Protein AF-A0A925SIV7-F1 (afdb_monomer)

Structure (mmCIF, N/CA/C/O backbone):
data_AF-A0A925SIV7-F1
#
_entry.id   AF-A0A925SIV7-F1
#
loop_
_atom_site.group_PDB
_atom_site.id
_atom_site.type_symbol
_atom_site.label_atom_id
_atom_site.label_alt_id
_atom_site.label_comp_id
_atom_site.label_asym_id
_atom_site.label_entity_id
_atom_site.label_seq_id
_atom_site.pdbx_PDB_ins_code
_atom_site.Cartn_x
_atom_site.Cartn_y
_atom_site.Cartn_z
_atom_site.occupancy
_atom_site.B_iso_or_equiv
_atom_site.auth_seq_id
_atom_site.auth_comp_id
_atom_site.auth_asym_id
_atom_site.auth_atom_id
_atom_site.pdbx_PDB_model_num
ATOM 1 N N . MET A 1 1 ? 9.712 -6.766 -7.593 1.00 91.88 1 MET A N 1
ATOM 2 C CA . MET A 1 1 ? 8.253 -6.815 -7.794 1.00 91.88 1 MET A CA 1
ATOM 3 C C . MET A 1 1 ? 7.578 -7.816 -6.866 1.00 91.88 1 MET A C 1
ATOM 5 O O . MET A 1 1 ? 6.756 -7.378 -6.078 1.00 91.88 1 MET A O 1
ATOM 9 N N . GLY A 1 2 ? 7.971 -9.100 -6.864 1.00 93.88 2 GLY A N 1
ATOM 10 C CA . GLY A 1 2 ? 7.323 -10.155 -6.057 1.00 93.88 2 GLY A CA 1
ATOM 11 C C . GLY A 1 2 ? 6.964 -9.771 -4.613 1.00 93.88 2 GLY A C 1
ATOM 12 O O . GLY A 1 2 ? 5.797 -9.840 -4.250 1.00 93.88 2 GLY A O 1
ATOM 13 N N . ARG A 1 3 ? 7.926 -9.259 -3.828 1.00 95.00 3 ARG A N 1
ATOM 14 C CA . ARG A 1 3 ? 7.679 -8.775 -2.451 1.00 95.00 3 ARG A CA 1
ATOM 15 C C . ARG A 1 3 ? 6.550 -7.740 -2.365 1.00 95.00 3 ARG A C 1
ATOM 17 O O . ARG A 1 3 ? 5.676 -7.862 -1.519 1.00 95.00 3 ARG A O 1
ATOM 24 N N . ALA A 1 4 ? 6.591 -6.712 -3.215 1.00 94.94 4 ALA A N 1
ATOM 25 C CA . ALA A 1 4 ? 5.610 -5.629 -3.190 1.00 94.94 4 ALA A CA 1
ATOM 26 C C . ALA A 1 4 ? 4.225 -6.122 -3.627 1.00 94.94 4 ALA A C 1
ATOM 28 O O . ALA A 1 4 ? 3.235 -5.765 -3.001 1.00 94.94 4 ALA A O 1
ATOM 29 N N . LYS A 1 5 ? 4.165 -6.983 -4.651 1.00 96.81 5 LYS A N 1
ATOM 30 C CA . LYS A 1 5 ? 2.916 -7.601 -5.101 1.00 96.81 5 LYS A CA 1
ATOM 31 C C . LYS A 1 5 ? 2.252 -8.392 -3.969 1.00 96.81 5 LYS A C 1
ATOM 33 O O . LYS A 1 5 ? 1.129 -8.072 -3.606 1.00 96.81 5 LYS A O 1
ATOM 38 N N .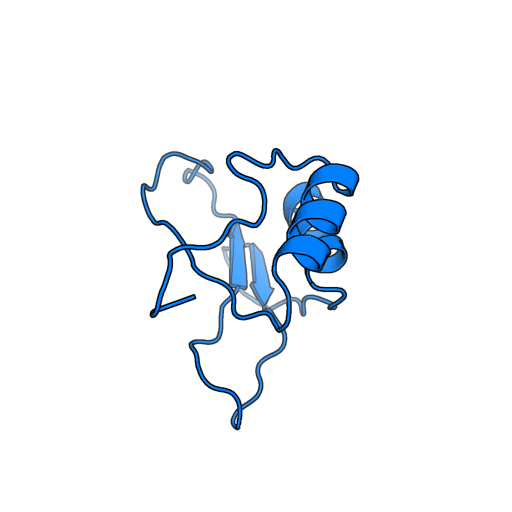 VAL A 1 6 ? 2.982 -9.330 -3.357 1.00 97.19 6 VAL A N 1
ATOM 39 C CA . VAL A 1 6 ? 2.473 -10.142 -2.235 1.00 97.19 6 VAL A CA 1
ATOM 40 C C . VAL A 1 6 ? 1.993 -9.262 -1.081 1.00 97.19 6 VAL A C 1
ATOM 42 O O . VAL A 1 6 ? 0.919 -9.499 -0.539 1.00 97.19 6 VAL A O 1
ATOM 45 N N . PHE A 1 7 ? 2.754 -8.217 -0.739 1.00 97.19 7 PHE A N 1
ATOM 46 C CA . PHE A 1 7 ? 2.368 -7.273 0.306 1.00 97.19 7 PHE A CA 1
ATOM 47 C C . PHE A 1 7 ? 1.030 -6.587 -0.002 1.00 97.19 7 PHE A C 1
ATOM 49 O O . PHE A 1 7 ? 0.098 -6.680 0.788 1.00 97.19 7 PHE A O 1
ATOM 56 N N . TYR A 1 8 ? 0.907 -5.919 -1.151 1.00 96.44 8 TYR A N 1
ATOM 57 C CA . TYR A 1 8 ? -0.283 -5.121 -1.459 1.00 96.44 8 TYR A CA 1
ATOM 58 C C . TYR A 1 8 ? -1.529 -5.968 -1.750 1.00 96.44 8 TYR A C 1
ATOM 60 O O . TYR A 1 8 ? -2.630 -5.570 -1.369 1.00 96.44 8 TYR A O 1
ATOM 68 N N . GLU A 1 9 ? -1.368 -7.145 -2.361 1.00 97.06 9 GLU A N 1
ATOM 69 C CA . GLU A 1 9 ? -2.459 -8.114 -2.520 1.00 97.06 9 GLU A CA 1
ATOM 70 C C . GLU A 1 9 ? -2.951 -8.621 -1.158 1.00 97.06 9 GLU A C 1
ATOM 72 O O . GLU A 1 9 ? -4.158 -8.696 -0.934 1.00 97.06 9 GLU A O 1
ATOM 77 N N . GLY A 1 10 ? -2.037 -8.889 -0.217 1.00 96.81 10 GLY A N 1
ATOM 78 C CA . GLY A 1 10 ? -2.372 -9.288 1.151 1.00 96.81 10 GLY A CA 1
ATOM 79 C C . GLY A 1 10 ? -3.095 -8.191 1.936 1.00 96.81 10 GLY A C 1
ATOM 80 O O . GLY A 1 10 ? -4.166 -8.436 2.496 1.00 96.81 10 GLY A O 1
ATOM 81 N N . VAL A 1 11 ? -2.555 -6.966 1.929 1.00 97.06 11 VAL A N 1
ATOM 82 C CA . VAL A 1 11 ? -3.113 -5.825 2.676 1.00 97.06 11 VAL A CA 1
ATOM 83 C C . VAL A 1 11 ? -4.523 -5.482 2.218 1.00 97.06 11 VAL A C 1
ATOM 85 O O . VAL A 1 11 ? -5.425 -5.363 3.046 1.00 97.06 11 VAL A O 1
ATOM 88 N N . PHE A 1 12 ? -4.736 -5.361 0.908 1.00 94.38 12 PHE A N 1
ATOM 89 C CA . PHE A 1 12 ? -6.029 -4.933 0.372 1.00 94.38 12 PHE A CA 1
ATOM 90 C C . PHE A 1 12 ? -6.940 -6.092 -0.023 1.00 94.38 12 PHE A C 1
ATOM 92 O O . PHE A 1 12 ? -8.088 -5.862 -0.389 1.00 94.38 12 PHE A O 1
ATOM 99 N N . SER A 1 13 ? -6.458 -7.334 0.086 1.00 94.50 13 SER A N 1
ATOM 100 C CA . SER A 1 13 ? -7.205 -8.535 -0.301 1.00 94.50 13 SER A CA 1
ATOM 101 C C . SER A 1 13 ? -7.706 -8.451 -1.750 1.00 94.50 13 SER A C 1
ATOM 103 O O . SER A 1 13 ? -8.852 -8.772 -2.057 1.00 94.50 13 SER A O 1
ATOM 105 N N . VAL A 1 14 ? -6.825 -7.989 -2.640 1.00 94.00 14 VAL A N 1
ATOM 106 C CA . VAL A 1 14 ? -7.067 -7.835 -4.080 1.00 94.00 14 VAL A CA 1
ATOM 107 C C . VAL A 1 14 ? -6.070 -8.663 -4.878 1.00 94.00 14 VAL A C 1
ATOM 109 O O . VAL A 1 14 ? -5.061 -9.111 -4.343 1.00 94.00 14 VAL A O 1
ATOM 112 N N . GLN A 1 15 ? -6.326 -8.817 -6.174 1.00 96.00 15 GLN A N 1
ATOM 113 C CA . GLN A 1 15 ? -5.333 -9.317 -7.120 1.00 96.00 15 GLN A CA 1
ATOM 114 C C . 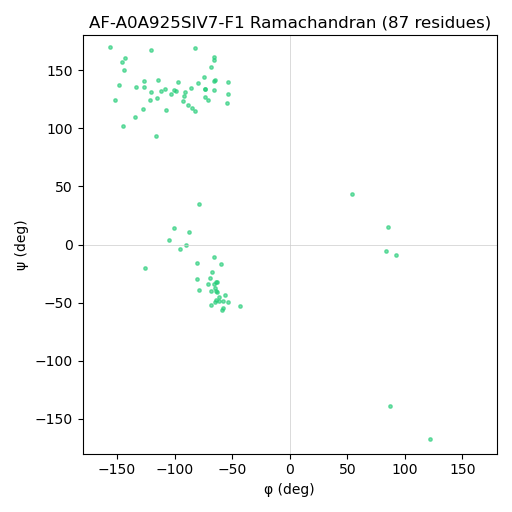GLN A 1 15 ? -4.872 -8.179 -8.023 1.00 96.00 15 GLN A C 1
ATOM 116 O O . GLN A 1 15 ? -5.695 -7.421 -8.542 1.00 96.00 15 GLN A O 1
ATOM 121 N N . LEU A 1 16 ? -3.560 -8.062 -8.210 1.00 97.38 16 LEU A N 1
ATOM 122 C CA . LEU A 1 16 ? -2.987 -7.116 -9.153 1.00 97.38 16 LEU A CA 1
ATOM 123 C C . LEU A 1 16 ? -2.944 -7.734 -10.550 1.00 97.38 16 LEU A C 1
ATOM 125 O O . LEU A 1 16 ? -2.482 -8.864 -10.738 1.00 97.38 16 LEU A O 1
ATOM 129 N N . ALA A 1 17 ? -3.363 -6.959 -11.544 1.00 96.88 17 ALA A N 1
ATOM 130 C CA . ALA A 1 17 ? -3.318 -7.358 -12.943 1.00 96.88 17 ALA A CA 1
ATOM 131 C C . ALA A 1 17 ? -1.994 -6.919 -13.575 1.00 96.88 17 ALA A C 1
ATOM 133 O O . ALA A 1 17 ? -1.584 -5.767 -13.434 1.00 96.88 17 ALA A O 1
ATOM 134 N N . LYS A 1 18 ? -1.315 -7.824 -14.283 1.00 96.50 18 LYS A N 1
ATOM 135 C CA . LYS A 1 18 ? -0.117 -7.456 -15.044 1.00 96.50 18 LYS A CA 1
ATOM 136 C C . LYS A 1 18 ? -0.523 -6.515 -16.178 1.00 96.50 18 LYS A C 1
ATOM 138 O O . LYS A 1 18 ? -1.478 -6.809 -16.892 1.00 96.50 18 LYS A O 1
ATOM 143 N N . LEU A 1 19 ? 0.212 -5.421 -16.347 1.00 95.38 19 LEU A N 1
ATOM 144 C CA . LEU A 1 19 ? 0.104 -4.573 -17.528 1.00 95.38 19 LEU A CA 1
ATOM 145 C C . LEU A 1 19 ? 1.288 -4.855 -18.447 1.00 95.38 19 LEU A C 1
ATOM 147 O O . LEU A 1 19 ? 2.438 -4.845 -17.999 1.00 95.38 19 LEU A O 1
ATOM 151 N N . ASP A 1 20 ? 1.003 -5.110 -19.721 1.00 94.19 20 ASP A N 1
ATOM 152 C CA . ASP A 1 20 ? 2.051 -5.289 -20.714 1.00 94.19 20 ASP A CA 1
ATOM 153 C C . ASP A 1 20 ? 2.724 -3.948 -20.997 1.00 94.19 20 ASP A C 1
ATOM 155 O O . ASP A 1 20 ? 2.083 -2.951 -21.327 1.00 94.19 20 ASP A O 1
ATOM 159 N N . SER A 1 21 ? 4.040 -3.931 -20.829 1.00 92.56 21 SER A N 1
ATOM 160 C CA . SER A 1 21 ? 4.880 -2.775 -21.091 1.00 92.56 21 SER A CA 1
ATOM 161 C C . SER A 1 21 ? 6.254 -3.263 -21.555 1.00 92.56 21 SER A C 1
ATOM 163 O O . SER A 1 21 ? 6.765 -4.243 -21.003 1.00 92.56 21 SER A O 1
ATOM 165 N N . PRO A 1 22 ? 6.843 -2.635 -22.587 1.00 88.19 22 PRO A N 1
ATOM 166 C CA . PRO A 1 22 ? 8.064 -3.129 -23.220 1.00 88.19 22 PRO A CA 1
ATOM 167 C C . PRO A 1 22 ? 9.312 -3.021 -22.332 1.00 88.19 22 PRO A C 1
ATOM 169 O O . PRO A 1 22 ? 10.217 -3.839 -22.464 1.00 88.19 22 PRO A O 1
ATOM 172 N N . GLU A 1 23 ? 9.369 -2.046 -21.420 1.00 89.62 23 GLU A N 1
ATOM 173 C CA . GLU A 1 23 ? 10.610 -1.700 -20.700 1.00 89.62 23 GLU A CA 1
ATOM 174 C C . GLU A 1 23 ? 10.480 -1.715 -19.173 1.00 89.62 23 GLU A C 1
ATOM 176 O O . GLU A 1 23 ? 11.479 -1.830 -18.459 1.00 89.62 23 GLU A O 1
ATOM 181 N N . ILE A 1 24 ? 9.256 -1.611 -18.651 1.00 94.38 24 ILE A N 1
ATOM 182 C CA . ILE A 1 24 ? 9.001 -1.497 -17.213 1.00 94.38 24 ILE A CA 1
ATOM 183 C C . ILE A 1 24 ? 8.015 -2.558 -16.744 1.00 94.38 24 ILE A C 1
ATOM 185 O O . ILE A 1 24 ? 7.033 -2.873 -17.408 1.00 94.38 24 ILE A O 1
ATOM 189 N N . GLU A 1 25 ? 8.263 -3.117 -15.564 1.00 96.00 25 GLU A N 1
ATOM 190 C CA . GLU A 1 25 ? 7.372 -4.112 -14.977 1.00 96.00 25 GLU A CA 1
ATOM 191 C C . GLU A 1 25 ? 6.252 -3.394 -14.216 1.00 96.00 25 GLU A C 1
ATOM 193 O O . GLU A 1 25 ? 6.522 -2.682 -13.243 1.00 96.00 25 GLU A O 1
ATOM 198 N N . MET A 1 26 ? 5.003 -3.590 -14.650 1.00 96.94 26 MET A N 1
ATOM 199 C CA . MET A 1 26 ? 3.827 -2.898 -14.120 1.00 96.94 26 MET A CA 1
ATOM 200 C C . MET A 1 26 ? 2.730 -3.871 -13.678 1.00 96.94 26 MET A C 1
ATOM 202 O O . MET A 1 26 ? 2.387 -4.814 -14.392 1.00 96.94 26 MET A O 1
ATOM 206 N N . TRP A 1 27 ? 2.150 -3.609 -12.506 1.00 97.56 27 TRP A N 1
ATOM 207 C CA . TRP A 1 27 ? 1.041 -4.382 -11.942 1.00 97.56 27 TRP A CA 1
ATOM 208 C C . TRP A 1 27 ? -0.039 -3.446 -11.398 1.00 97.56 27 TRP A C 1
ATOM 210 O O . TRP A 1 27 ? 0.182 -2.765 -10.398 1.00 97.56 27 TRP A O 1
ATOM 220 N N . ALA A 1 28 ? -1.190 -3.395 -12.063 1.00 96.44 28 ALA A N 1
ATOM 221 C CA . ALA A 1 28 ? -2.297 -2.504 -11.744 1.00 96.44 28 ALA A CA 1
ATOM 222 C C . ALA A 1 28 ? -3.143 -3.013 -10.577 1.00 96.44 28 ALA A C 1
ATOM 224 O O . ALA A 1 28 ? -3.473 -4.199 -10.501 1.00 96.44 28 ALA A O 1
ATOM 225 N N . PHE A 1 29 ? -3.547 -2.088 -9.708 1.00 95.06 29 PHE A N 1
ATOM 226 C CA . PHE A 1 29 ? -4.639 -2.314 -8.765 1.00 95.06 29 PHE A CA 1
ATOM 227 C C . PHE A 1 29 ? -5.969 -2.430 -9.528 1.00 95.06 29 PHE A C 1
ATOM 229 O O . PHE A 1 29 ? -6.094 -1.842 -10.608 1.00 95.06 29 PHE A O 1
ATOM 236 N N . PRO A 1 30 ? -6.978 -3.152 -8.998 1.00 92.06 30 PRO A N 1
ATOM 237 C CA . PRO A 1 30 ? -8.295 -3.206 -9.623 1.00 92.06 30 PRO A CA 1
ATOM 238 C C . PRO A 1 30 ? -8.862 -1.801 -9.849 1.00 92.06 30 PRO A C 1
ATOM 240 O O . PRO A 1 30 ? -9.024 -1.027 -8.906 1.00 92.06 30 PRO A O 1
ATOM 243 N N . MET A 1 31 ? -9.168 -1.480 -11.104 1.00 86.31 31 MET A N 1
ATOM 244 C CA . MET A 1 31 ? -9.742 -0.192 -11.486 1.00 86.31 31 MET A CA 1
ATOM 245 C C . MET A 1 31 ? -11.265 -0.303 -11.485 1.00 86.31 31 MET A C 1
ATOM 247 O O . MET A 1 31 ? -11.817 -1.211 -12.101 1.00 86.31 31 MET A O 1
ATOM 251 N N . GLN A 1 32 ? -11.941 0.608 -10.788 1.00 84.38 32 GLN A N 1
ATOM 252 C CA . GLN A 1 32 ? -13.402 0.670 -10.737 1.00 84.38 32 GLN A CA 1
ATOM 253 C C . GLN A 1 32 ? -13.828 2.084 -11.108 1.00 84.38 32 GLN A C 1
ATOM 255 O O . GLN A 1 32 ? -13.463 3.030 -10.414 1.00 84.38 32 GLN A O 1
ATOM 260 N N . VAL A 1 33 ? -14.560 2.216 -12.214 1.00 81.62 33 VAL A N 1
ATOM 261 C CA . VAL A 1 33 ? -14.926 3.513 -12.808 1.00 81.62 33 VAL A CA 1
ATOM 262 C C . VAL A 1 33 ? -15.813 4.322 -11.860 1.00 81.62 33 VAL A C 1
ATOM 264 O O . VAL A 1 33 ? -15.722 5.542 -11.800 1.00 81.62 33 VAL A O 1
ATOM 267 N N . GLU A 1 34 ? -16.629 3.636 -11.068 1.00 87.06 34 GLU A N 1
ATOM 268 C CA . GLU A 1 34 ? -17.610 4.224 -10.163 1.00 87.06 34 GLU A CA 1
ATOM 269 C C . GLU A 1 34 ? -17.050 4.495 -8.758 1.00 87.06 34 GLU A C 1
ATOM 271 O O . GLU A 1 34 ? -17.778 4.980 -7.890 1.00 87.06 34 GLU A O 1
ATOM 276 N N . ARG A 1 35 ? -15.774 4.177 -8.493 1.00 83.56 35 ARG A N 1
ATOM 277 C CA . ARG A 1 35 ? -15.152 4.434 -7.188 1.00 83.56 35 ARG A CA 1
ATOM 278 C C . ARG A 1 35 ? -14.347 5.724 -7.186 1.00 83.56 35 ARG A C 1
ATOM 280 O O . ARG A 1 35 ? -13.604 6.028 -8.111 1.00 83.56 35 ARG A O 1
ATOM 287 N N . TYR A 1 36 ? -14.464 6.448 -6.078 1.00 83.62 36 TYR A N 1
ATOM 288 C CA . TYR A 1 36 ? -13.664 7.634 -5.805 1.00 83.62 36 TYR A CA 1
ATOM 289 C C . TYR A 1 36 ? -12.175 7.288 -5.664 1.00 83.62 36 TYR A C 1
ATOM 291 O O . TYR A 1 36 ? -11.818 6.286 -5.042 1.00 83.62 36 TYR A O 1
ATOM 299 N N . GLY A 1 37 ? -11.318 8.164 -6.186 1.00 85.69 37 GLY A N 1
ATOM 300 C CA . GLY A 1 37 ? -9.865 8.047 -6.119 1.00 85.69 37 GLY A CA 1
ATOM 301 C C . GLY A 1 37 ? -9.225 8.020 -7.502 1.00 85.69 37 GLY A C 1
ATOM 302 O O . GLY A 1 37 ? -9.859 8.331 -8.508 1.00 85.69 37 GLY A O 1
ATOM 303 N N . ALA A 1 38 ? -7.946 7.660 -7.540 1.00 86.06 38 ALA A N 1
ATOM 304 C CA . ALA A 1 38 ? -7.204 7.461 -8.777 1.00 86.06 38 ALA A CA 1
ATOM 305 C C . ALA A 1 38 ? -6.817 5.981 -8.916 1.00 86.06 38 ALA A C 1
ATOM 307 O O . ALA A 1 38 ? -6.442 5.359 -7.914 1.00 86.06 38 ALA A O 1
ATOM 308 N N . PRO A 1 39 ? -6.868 5.404 -10.131 1.00 87.44 39 PRO A N 1
ATOM 309 C CA . PRO A 1 39 ? -6.258 4.108 -10.379 1.00 87.44 39 PRO A CA 1
ATOM 310 C C . PRO A 1 39 ? -4.733 4.204 -10.227 1.00 87.44 39 PRO A C 1
ATOM 312 O O . PRO A 1 39 ? -4.141 5.278 -10.343 1.00 87.44 39 PRO A O 1
ATOM 315 N N . GLY A 1 40 ? -4.078 3.069 -9.994 1.00 92.00 40 GLY A N 1
ATOM 316 C CA . GLY A 1 40 ? -2.631 3.027 -9.811 1.00 92.00 40 GLY A CA 1
ATOM 317 C C . GLY A 1 40 ? -2.033 1.663 -10.123 1.00 92.00 40 GLY A C 1
ATOM 318 O O . GLY A 1 40 ? -2.744 0.672 -10.292 1.00 92.00 40 GLY A O 1
ATOM 319 N N . ALA A 1 41 ? -0.704 1.614 -10.181 1.00 95.06 41 ALA A N 1
ATOM 320 C CA . ALA A 1 41 ? 0.055 0.393 -10.407 1.00 95.06 41 ALA A CA 1
ATOM 321 C C . ALA A 1 41 ? 1.355 0.390 -9.597 1.00 95.06 41 ALA A C 1
ATOM 323 O O . ALA A 1 41 ? 1.967 1.433 -9.365 1.00 95.06 41 ALA A O 1
ATOM 324 N N . LEU A 1 42 ? 1.812 -0.801 -9.214 1.00 94.81 42 LEU A N 1
ATOM 325 C CA . LEU A 1 42 ? 3.194 -1.007 -8.804 1.00 94.81 42 LEU A CA 1
ATOM 326 C C . LEU A 1 42 ? 4.073 -0.978 -10.048 1.00 94.81 42 LEU A C 1
ATOM 328 O O . LEU A 1 42 ? 3.831 -1.732 -10.989 1.00 94.81 42 LEU A O 1
ATOM 332 N N . VAL A 1 43 ? 5.107 -0.142 -10.026 1.00 93.81 43 VAL A N 1
ATOM 333 C CA . VAL A 1 43 ? 6.046 0.011 -11.139 1.00 93.81 43 VAL A CA 1
ATOM 334 C C . VAL A 1 43 ? 7.449 -0.320 -10.657 1.00 93.81 43 VAL A C 1
ATOM 336 O O . VAL A 1 43 ? 7.901 0.171 -9.622 1.00 93.81 43 VAL A O 1
ATOM 339 N N . ARG A 1 44 ? 8.154 -1.164 -11.409 1.00 92.44 44 ARG A N 1
ATOM 340 C CA . ARG A 1 44 ? 9.582 -1.416 -11.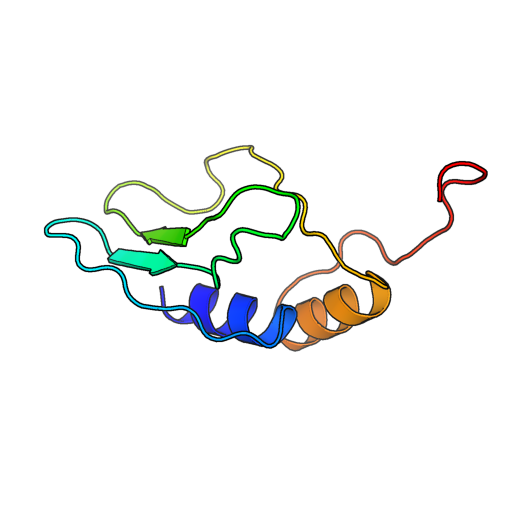226 1.00 92.44 44 ARG A CA 1
ATOM 341 C C . ARG A 1 44 ? 10.311 -1.065 -12.511 1.00 92.44 44 ARG A C 1
ATOM 343 O O . ARG A 1 44 ? 10.040 -1.638 -13.562 1.00 92.44 44 ARG A O 1
ATOM 350 N N . MET A 1 45 ? 11.285 -0.178 -12.371 1.00 91.31 45 MET A N 1
ATOM 351 C CA . MET A 1 45 ? 12.137 0.303 -13.449 1.00 91.31 45 MET A CA 1
ATOM 352 C C . MET A 1 45 ? 13.601 0.280 -12.981 1.00 91.31 45 MET A C 1
ATOM 354 O O . MET A 1 45 ? 13.873 0.668 -11.839 1.00 91.31 45 MET A O 1
ATOM 358 N N . PRO A 1 46 ? 14.552 -0.195 -13.805 1.00 88.69 46 PRO A N 1
ATOM 359 C CA . PRO A 1 46 ? 15.977 -0.096 -13.496 1.00 88.69 46 PRO A CA 1
ATOM 360 C C . PRO A 1 46 ? 16.395 1.350 -13.192 1.00 88.69 46 PRO A C 1
ATOM 362 O O . PRO A 1 46 ? 15.922 2.282 -13.832 1.00 88.69 46 PRO A O 1
ATOM 365 N N . GLY A 1 47 ? 17.265 1.546 -12.199 1.00 87.56 47 GLY A N 1
ATOM 366 C CA . GLY A 1 47 ? 17.728 2.881 -11.789 1.00 87.56 47 GLY A CA 1
ATOM 367 C C . GLY A 1 47 ? 16.804 3.637 -10.824 1.00 87.56 47 GLY A C 1
ATOM 368 O O . GLY A 1 47 ? 17.207 4.672 -10.306 1.00 87.56 47 GLY A O 1
ATOM 369 N N . PHE A 1 48 ? 15.614 3.111 -10.514 1.00 84.88 48 PHE A N 1
ATOM 370 C CA . PHE A 1 48 ? 14.657 3.739 -9.595 1.00 84.88 48 PHE A CA 1
ATOM 371 C C . PHE A 1 48 ? 14.429 2.859 -8.362 1.00 84.88 48 PHE A C 1
ATOM 373 O O . PHE A 1 48 ? 13.597 1.948 -8.361 1.00 84.88 48 PHE A O 1
ATOM 380 N N . SER A 1 49 ? 15.198 3.108 -7.298 1.00 81.44 49 SER A N 1
ATOM 381 C CA . SER A 1 49 ? 15.054 2.398 -6.025 1.00 81.44 49 SER A CA 1
ATOM 382 C C . SER A 1 49 ? 13.816 2.864 -5.251 1.00 81.44 49 SER A C 1
ATOM 384 O O . SER A 1 49 ? 13.438 4.036 -5.251 1.00 81.44 49 SER A O 1
ATOM 386 N N . SER A 1 50 ? 13.166 1.928 -4.555 1.00 78.62 50 SER A N 1
ATOM 387 C CA . SER A 1 50 ? 12.088 2.263 -3.622 1.00 78.62 50 SER A CA 1
ATOM 388 C C . SER A 1 50 ? 12.635 3.079 -2.444 1.00 78.62 50 SER A C 1
ATOM 390 O O . SER A 1 50 ? 13.710 2.770 -1.937 1.00 78.62 50 SER A O 1
ATOM 392 N N . GLY A 1 51 ? 11.880 4.082 -1.986 1.00 74.56 51 GLY A N 1
ATOM 393 C CA . GLY A 1 51 ? 12.237 4.911 -0.825 1.00 74.56 51 GLY A CA 1
ATOM 394 C C . GLY A 1 51 ? 13.007 6.198 -1.142 1.00 74.56 51 GLY A C 1
ATOM 395 O O . GLY A 1 51 ? 13.131 7.037 -0.260 1.00 74.56 51 GLY A O 1
ATOM 396 N N . ALA A 1 52 ? 13.465 6.398 -2.383 1.00 66.44 52 ALA A N 1
ATOM 397 C CA . ALA A 1 52 ? 14.084 7.660 -2.810 1.00 66.44 52 ALA A CA 1
ATOM 398 C C . ALA A 1 52 ? 13.057 8.764 -3.157 1.00 66.44 52 ALA A C 1
ATOM 400 O O . ALA A 1 52 ? 13.416 9.936 -3.220 1.00 66.44 52 ALA A O 1
ATOM 4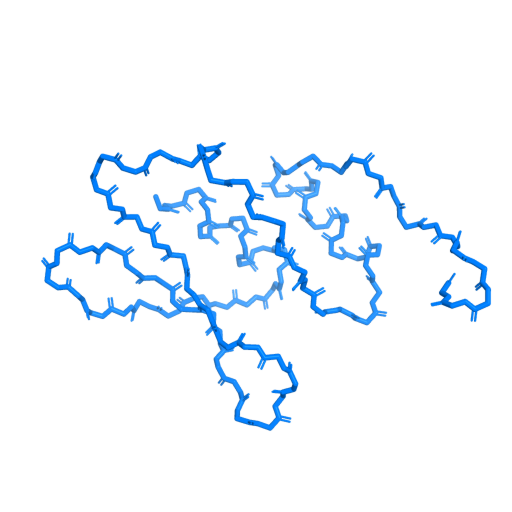01 N N . ASN A 1 53 ? 11.783 8.398 -3.355 1.00 61.12 53 ASN A N 1
ATOM 402 C CA . ASN A 1 53 ? 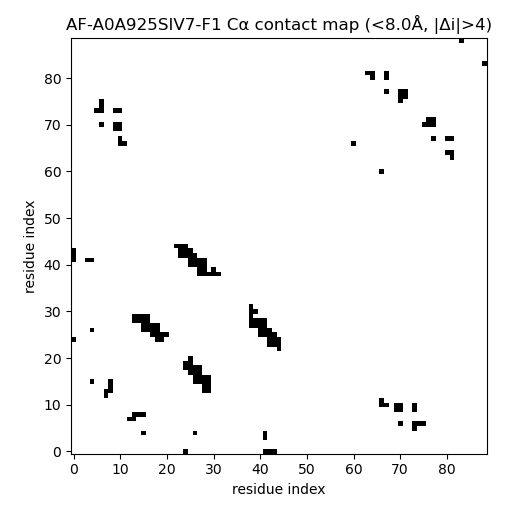10.700 9.313 -3.730 1.00 61.12 53 ASN A CA 1
ATOM 403 C C . ASN A 1 53 ? 9.745 9.545 -2.543 1.00 61.12 53 ASN A C 1
ATOM 405 O O . ASN A 1 53 ? 9.069 8.617 -2.100 1.00 61.12 53 ASN A O 1
ATOM 409 N N . SER A 1 54 ? 9.679 10.787 -2.054 1.00 67.88 54 SER A N 1
ATOM 410 C CA . SER A 1 54 ? 8.999 11.222 -0.815 1.00 67.88 54 SER A CA 1
ATOM 411 C C . SER A 1 54 ? 7.474 11.384 -0.915 1.00 67.88 54 SER A C 1
ATOM 413 O O . SER A 1 54 ? 6.905 12.292 -0.309 1.00 67.88 54 SER A O 1
ATOM 415 N N . VAL A 1 55 ? 6.786 10.553 -1.698 1.00 84.38 55 VAL A N 1
ATOM 416 C CA . VAL A 1 55 ? 5.327 10.661 -1.847 1.00 84.38 55 VAL A CA 1
ATOM 417 C C . VAL A 1 55 ? 4.632 9.759 -0.833 1.00 84.38 55 VAL A C 1
ATOM 419 O O . VAL A 1 55 ? 4.840 8.547 -0.823 1.00 84.38 55 VAL A O 1
ATOM 422 N N . LEU A 1 56 ? 3.765 10.346 -0.007 1.00 86.25 56 LEU A N 1
ATOM 423 C CA . LEU A 1 56 ? 2.850 9.597 0.847 1.00 86.25 56 LEU A CA 1
ATOM 424 C C . LEU A 1 56 ? 1.553 9.321 0.081 1.00 86.25 56 LEU A C 1
ATOM 426 O O . LEU A 1 56 ? 0.862 10.249 -0.335 1.00 86.25 56 LEU A O 1
ATOM 430 N N . THR A 1 57 ? 1.226 8.043 -0.103 1.00 88.75 57 THR A N 1
ATOM 431 C CA . THR A 1 57 ? -0.010 7.612 -0.774 1.00 88.75 57 THR A CA 1
ATOM 432 C C . THR A 1 57 ? -1.065 7.246 0.263 1.00 88.75 57 THR A C 1
ATOM 434 O O . THR A 1 57 ? -0.778 6.494 1.193 1.00 88.75 57 THR A O 1
ATOM 437 N N . TYR A 1 58 ? -2.284 7.752 0.084 1.00 90.44 58 TYR A N 1
ATOM 438 C CA . TYR A 1 58 ? -3.433 7.427 0.927 1.00 90.44 58 TYR A CA 1
ATOM 439 C C . TYR A 1 58 ? -4.313 6.395 0.229 1.00 90.44 58 TYR A C 1
ATOM 441 O O . TYR A 1 58 ? -4.650 6.553 -0.944 1.00 90.44 58 TYR A O 1
ATOM 449 N N . PHE A 1 59 ? -4.710 5.363 0.969 1.00 90.94 59 PHE A N 1
ATOM 450 C CA . PHE A 1 59 ? -5.631 4.335 0.501 1.00 90.94 59 PHE A CA 1
ATOM 451 C C . PHE A 1 59 ? -6.946 4.443 1.264 1.00 90.94 59 PHE A C 1
ATOM 453 O O . PHE A 1 59 ? -6.957 4.546 2.492 1.00 90.94 59 PHE A O 1
ATOM 460 N N . THR A 1 60 ? -8.061 4.416 0.539 1.00 88.62 60 THR A N 1
ATOM 461 C CA . THR A 1 60 ? -9.389 4.392 1.150 1.00 88.62 60 THR A CA 1
ATOM 462 C C . THR A 1 60 ? -9.666 3.015 1.740 1.00 88.62 60 THR A C 1
ATOM 464 O O . THR A 1 60 ? -9.471 1.995 1.084 1.00 88.62 60 THR A O 1
ATOM 467 N N . CYS A 1 61 ? -10.173 2.996 2.966 1.00 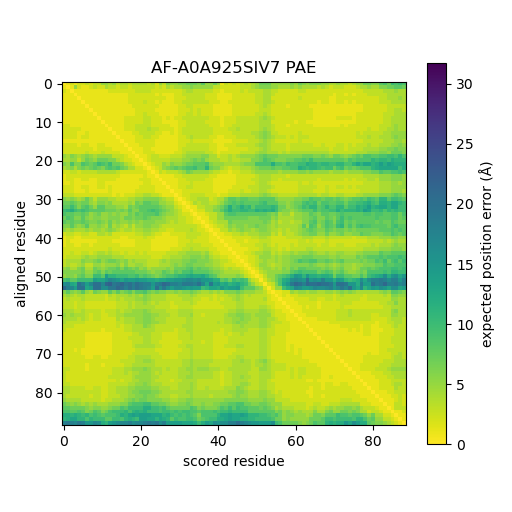90.06 61 CYS A N 1
ATOM 468 C CA . CYS A 1 61 ? -10.639 1.805 3.663 1.00 90.06 61 CYS A CA 1
ATOM 469 C C . CYS A 1 61 ? -11.870 2.165 4.498 1.00 90.06 61 CYS A C 1
ATOM 471 O O . CYS A 1 61 ? -12.119 3.337 4.783 1.00 90.06 61 CYS A O 1
ATOM 473 N N . THR A 1 62 ? -12.649 1.156 4.878 1.00 91.19 62 THR A N 1
ATOM 474 C CA . THR A 1 62 ? -13.770 1.342 5.809 1.00 91.19 62 THR A CA 1
ATOM 475 C C . THR A 1 62 ? -13.274 1.436 7.252 1.00 91.19 62 THR A C 1
ATOM 477 O O . THR A 1 62 ? -13.783 2.248 8.019 1.00 91.19 62 THR A O 1
ATOM 480 N N . ASP A 1 63 ? -12.268 0.637 7.618 1.00 93.94 63 ASP A N 1
ATOM 481 C CA . ASP A 1 63 ? -11.645 0.665 8.939 1.00 93.94 63 ASP A CA 1
ATOM 482 C C . ASP A 1 63 ? -10.145 0.375 8.844 1.00 93.94 63 ASP A C 1
ATOM 484 O O . ASP A 1 63 ? -9.744 -0.785 8.799 1.00 93.94 63 ASP A O 1
ATOM 488 N N . CYS A 1 64 ? -9.320 1.422 8.924 1.00 95.06 64 CYS A N 1
ATOM 489 C CA . CYS A 1 64 ? -7.872 1.300 8.768 1.00 95.06 64 CYS A CA 1
ATOM 490 C C . CYS A 1 64 ? -7.184 0.383 9.791 1.00 95.06 64 CYS A C 1
ATOM 492 O O . CYS A 1 64 ? -6.058 -0.039 9.534 1.00 95.06 64 CYS A O 1
ATOM 494 N N . ALA A 1 65 ? -7.822 0.039 10.918 1.00 96.75 65 ALA A N 1
ATOM 495 C CA . ALA A 1 65 ? -7.270 -0.951 11.844 1.00 96.75 65 ALA A CA 1
ATOM 496 C C . ALA A 1 65 ? -7.168 -2.344 11.195 1.00 96.75 65 ALA A C 1
ATOM 498 O O . ALA A 1 65 ? -6.237 -3.096 11.485 1.00 96.75 65 ALA A O 1
ATOM 499 N N . VAL A 1 66 ? -8.088 -2.680 10.282 1.00 97.94 66 VAL A N 1
ATOM 500 C CA . VAL A 1 66 ? -8.082 -3.955 9.555 1.00 97.94 66 VAL A CA 1
ATOM 501 C C . VAL A 1 66 ? -6.902 -4.008 8.588 1.00 97.94 66 VAL A C 1
ATOM 503 O O . VAL A 1 66 ? -6.116 -4.957 8.623 1.00 97.94 66 VAL A O 1
ATOM 506 N N . GLU A 1 67 ? -6.736 -2.993 7.739 1.00 97.81 67 GLU A N 1
ATOM 507 C CA . GLU A 1 67 ? -5.617 -2.928 6.797 1.00 97.81 67 GLU A CA 1
ATOM 508 C C . GLU A 1 67 ? -4.271 -2.777 7.519 1.00 97.81 67 GLU A C 1
ATOM 510 O O . GLU A 1 67 ? -3.294 -3.379 7.078 1.00 97.81 67 GLU A O 1
ATOM 515 N N . ALA A 1 68 ? -4.206 -2.066 8.651 1.00 97.56 68 ALA A N 1
ATOM 516 C CA . ALA A 1 68 ? -2.995 -1.970 9.471 1.00 97.56 68 ALA A CA 1
ATOM 517 C C . ALA A 1 68 ? -2.555 -3.342 10.013 1.00 97.56 68 ALA A C 1
ATOM 519 O O . ALA A 1 68 ? -1.386 -3.711 9.880 1.00 97.56 68 ALA A O 1
ATOM 520 N N . ALA A 1 69 ? -3.488 -4.149 10.532 1.00 97.81 69 ALA A N 1
ATOM 521 C CA . ALA A 1 69 ? -3.194 -5.508 10.989 1.00 97.81 69 ALA A CA 1
ATOM 522 C C . ALA A 1 69 ? -2.734 -6.427 9.838 1.00 97.81 69 ALA A C 1
ATOM 524 O O . ALA A 1 69 ? -1.783 -7.208 9.982 1.00 97.81 69 ALA A O 1
ATOM 525 N N . LYS A 1 70 ? -3.359 -6.311 8.658 1.00 97.88 70 LYS A N 1
ATOM 526 C CA . LYS A 1 70 ? -2.916 -7.032 7.451 1.00 97.88 70 LYS A CA 1
ATOM 527 C C . LYS A 1 70 ? -1.532 -6.572 6.986 1.00 97.88 70 LYS A C 1
ATOM 529 O O . LYS A 1 70 ? -0.722 -7.398 6.572 1.00 97.88 70 LYS A O 1
ATOM 534 N N . ALA A 1 71 ? -1.228 -5.279 7.089 1.00 97.44 71 ALA A N 1
ATOM 535 C CA . ALA A 1 71 ? 0.084 -4.733 6.756 1.00 97.44 71 ALA A CA 1
ATOM 536 C C . ALA A 1 71 ? 1.169 -5.277 7.685 1.00 97.44 71 ALA A C 1
ATOM 538 O O . ALA A 1 71 ? 2.183 -5.765 7.189 1.00 97.44 71 ALA A O 1
ATOM 539 N N . ALA A 1 72 ? 0.939 -5.276 9.000 1.00 97.38 72 ALA A N 1
ATOM 540 C CA . ALA A 1 72 ? 1.866 -5.852 9.972 1.00 97.38 72 ALA A CA 1
ATOM 541 C C . ALA A 1 72 ? 2.133 -7.344 9.699 1.00 97.38 72 ALA A C 1
ATOM 543 O O . ALA A 1 72 ? 3.284 -7.768 9.603 1.00 97.38 72 ALA A O 1
ATOM 544 N N . SER A 1 73 ? 1.075 -8.136 9.488 1.00 96.62 73 SER A N 1
ATOM 545 C CA . SER A 1 73 ? 1.204 -9.573 9.189 1.00 96.62 73 SER A CA 1
ATOM 546 C C . SER A 1 73 ? 1.837 -9.871 7.823 1.00 96.62 73 SER A C 1
ATOM 548 O O . SER A 1 73 ? 2.448 -10.922 7.652 1.00 96.62 73 SER A O 1
ATOM 550 N N . SER A 1 74 ? 1.772 -8.932 6.875 1.00 95.94 74 SER A N 1
ATOM 551 C CA . SER A 1 74 ? 2.408 -9.039 5.553 1.00 95.94 74 SER A CA 1
ATOM 552 C C . SER A 1 74 ? 3.864 -8.541 5.529 1.00 95.94 74 SER A C 1
ATOM 554 O O . SER A 1 74 ? 4.447 -8.382 4.455 1.00 95.94 74 SER A O 1
ATOM 556 N N . GLY A 1 75 ? 4.473 -8.285 6.694 1.00 94.62 75 GLY A N 1
ATOM 557 C CA . GLY A 1 75 ? 5.863 -7.827 6.817 1.00 94.62 75 GLY A CA 1
ATOM 558 C C . GLY A 1 75 ? 6.049 -6.312 6.683 1.00 94.62 75 GLY A C 1
ATOM 559 O O . GLY A 1 75 ? 7.166 -5.844 6.457 1.00 94.62 75 GLY A O 1
ATOM 560 N N . GLY A 1 76 ? 4.965 -5.543 6.785 1.00 94.88 76 GLY A N 1
ATOM 561 C CA . GLY A 1 76 ? 4.998 -4.092 6.937 1.00 94.88 76 GLY A CA 1
ATOM 562 C C . GLY A 1 76 ? 5.224 -3.671 8.388 1.00 94.88 76 GLY A C 1
ATOM 563 O O . GLY A 1 76 ? 5.130 -4.472 9.315 1.00 94.88 76 GLY A O 1
ATOM 564 N N . LYS A 1 77 ? 5.494 -2.379 8.584 1.00 95.88 77 LYS A N 1
ATOM 565 C CA . LYS A 1 77 ? 5.598 -1.754 9.904 1.00 95.88 77 LYS A CA 1
ATOM 566 C C . LYS A 1 77 ? 4.476 -0.736 10.060 1.00 95.88 77 LYS A C 1
ATOM 568 O O . LYS A 1 77 ? 4.330 0.149 9.220 1.00 95.88 77 LYS A O 1
ATOM 573 N N . VAL A 1 78 ? 3.695 -0.870 11.127 1.00 96.94 78 VAL A N 1
ATOM 574 C CA . VAL A 1 78 ? 2.705 0.138 11.508 1.00 96.94 78 VAL A CA 1
ATOM 575 C C . VAL A 1 78 ? 3.435 1.232 12.279 1.00 96.94 78 VAL A C 1
ATOM 577 O O . VAL A 1 78 ? 4.000 0.980 13.339 1.00 96.94 78 VAL A O 1
ATOM 580 N N . GLU A 1 79 ? 3.472 2.441 11.719 1.00 95.94 79 GLU A N 1
ATOM 581 C CA . GLU A 1 79 ? 4.090 3.599 12.384 1.00 95.94 79 GLU A CA 1
ATOM 582 C C . GLU A 1 79 ? 3.150 4.235 13.414 1.00 95.94 79 GLU A C 1
ATOM 584 O O . GLU A 1 79 ? 3.598 4.804 14.408 1.00 95.94 79 GLU A O 1
ATOM 589 N N . LYS A 1 80 ? 1.836 4.136 13.185 1.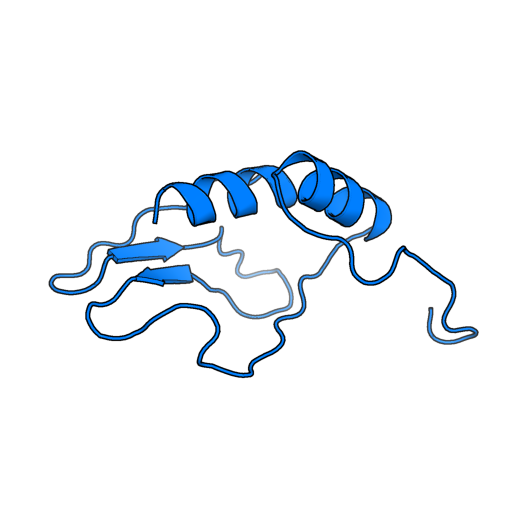00 95.12 80 LYS A N 1
ATOM 590 C CA . LYS A 1 80 ? 0.809 4.621 14.102 1.00 95.12 80 LYS A CA 1
ATOM 591 C C . LYS A 1 80 ? -0.469 3.805 13.943 1.00 95.12 80 LYS A C 1
ATOM 593 O O . LYS A 1 80 ? -1.006 3.720 12.842 1.00 95.12 80 LYS A O 1
ATOM 598 N N . GLU A 1 81 ? -0.936 3.230 15.046 1.00 96.06 81 GLU A N 1
ATOM 599 C CA . GLU A 1 81 ? -2.208 2.505 15.102 1.00 96.06 81 GLU A CA 1
ATOM 600 C C . GLU A 1 81 ? -3.402 3.434 14.874 1.00 96.06 81 GLU A C 1
ATOM 602 O O . GLU A 1 81 ? -3.290 4.651 15.056 1.00 96.06 81 GLU A O 1
ATOM 607 N N . LYS A 1 82 ? -4.563 2.864 14.520 1.00 94.31 82 LYS A N 1
ATOM 608 C CA . LYS A 1 82 ? -5.821 3.619 14.441 1.00 94.31 82 LYS A CA 1
ATOM 609 C C . LYS A 1 82 ? -6.070 4.341 15.764 1.00 94.31 82 LYS A C 1
ATOM 611 O O . LYS A 1 82 ? -6.049 3.746 16.838 1.00 94.31 82 LYS A O 1
ATOM 616 N N . PHE A 1 83 ? -6.341 5.631 15.665 1.00 93.06 83 PHE A N 1
ATOM 617 C CA . PHE A 1 83 ? -6.595 6.505 16.797 1.00 93.06 83 PHE A CA 1
ATOM 618 C C . PHE A 1 83 ? -7.628 7.553 16.386 1.00 93.06 83 PHE A C 1
ATOM 620 O O . PHE A 1 83 ? -7.775 7.834 15.197 1.00 93.06 83 PHE A O 1
ATOM 627 N N . SER A 1 84 ? -8.334 8.131 17.357 1.00 92.75 84 SER A N 1
ATOM 628 C CA . SER A 1 84 ? -9.220 9.263 17.075 1.00 92.75 84 SER A CA 1
ATOM 629 C C . SER A 1 84 ? -8.400 10.529 16.817 1.00 92.75 84 SER A C 1
ATOM 631 O O . SER A 1 84 ? -7.479 10.857 17.567 1.00 92.75 84 SER A O 1
ATOM 633 N N . ILE A 1 85 ? -8.764 11.249 15.764 1.00 90.25 85 ILE A N 1
ATOM 634 C CA . ILE A 1 85 ? -8.355 12.614 15.423 1.00 90.25 85 ILE A CA 1
ATOM 635 C C . ILE A 1 85 ? -9.433 13.654 15.805 1.00 90.25 85 ILE A C 1
ATOM 637 O O . ILE A 1 85 ? -9.352 14.817 15.407 1.00 90.25 85 ILE A O 1
ATOM 641 N N . GLY A 1 86 ? -10.417 13.265 16.621 1.00 91.69 86 GLY A N 1
ATOM 642 C CA . GLY A 1 86 ? -11.481 14.116 17.142 1.00 91.69 86 GLY A CA 1
ATOM 643 C C . GLY A 1 86 ? -12.687 14.215 16.206 1.00 91.69 86 GLY A C 1
ATOM 644 O O . GLY A 1 86 ? -13.144 13.239 15.628 1.00 91.69 86 GLY A O 1
ATOM 645 N N . GLN A 1 87 ? -13.245 15.415 16.062 1.00 90.88 87 GLN A N 1
ATOM 646 C CA . GLN A 1 87 ? -14.486 15.638 15.300 1.00 90.88 87 GLN A CA 1
ATOM 647 C C . GLN A 1 87 ? -14.378 15.370 13.787 1.00 90.88 87 GLN A C 1
ATOM 649 O O . GLN A 1 87 ? -15.392 15.353 13.096 1.00 90.88 87 GLN A O 1
ATOM 654 N N . TYR A 1 88 ? -13.163 15.182 13.271 1.00 79.81 88 TYR A N 1
ATOM 655 C CA . TYR A 1 88 ? -12.896 14.909 11.858 1.00 79.81 88 TYR A CA 1
ATOM 656 C C . TYR A 1 88 ? -12.537 13.436 11.592 1.00 79.81 88 TYR A C 1
ATOM 658 O O . TYR A 1 88 ? -12.218 13.095 10.453 1.00 79.81 88 TYR A O 1
ATOM 666 N N . GLY A 1 89 ? -12.579 12.580 12.625 1.00 67.44 89 GLY A N 1
ATOM 667 C CA . GLY A 1 89 ? -12.255 11.150 12.559 1.00 67.44 89 GLY A CA 1
ATOM 668 C C . GLY A 1 89 ? -11.866 10.559 13.907 1.00 67.44 89 GLY A C 1
ATOM 669 O O . GLY A 1 89 ? -11.171 11.239 14.683 1.00 67.44 89 GLY A O 1
#

Secondary structure (DSSP, 8-state):
-HHHHHHHHHHHT--PEEEP-SSSEEEEPPP-TTSSS---EEEE-TT--TTSS-PPPP---S-HHHHHHHHHHTT---SS-----STT-

Mean predicted aligned error: 4.24 Å

Radius of gyration: 14.76 Å; Cα contacts (8 Å, |Δi|>4): 88; chains: 1; bounding box: 35×26×40 Å

Sequence (89 aa):
MGRAKVFYEGVFSVQLAKLDSPEIEMWAFPMQVERYGAPGALVRMPGFSSGANSVLTYFTCTDCAVEAAKAASSGGKVEKEKFSIGQYG

pLDDT: mean 91.14, std 7.49, range [61.12, 97.94]

Solvent-accessible surface area (backbone atoms only — not comparable to full-atom values): 5929 Å² total; per-residue (Å²): 108,70,70,60,52,56,31,55,27,56,32,70,73,49,71,64,45,79,48,94,54,98,83,43,53,37,32,28,51,80,75,58,94,91,54,90,81,79,79,56,58,54,75,49,47,91,96,62,67,89,83,80,66,94,74,86,84,88,79,92,69,96,53,62,55,59,39,45,53,33,29,42,76,55,75,45,81,75,91,70,76,79,69,79,72,58,98,87,67

Foldseek 3Di:
DVLVQLLVCQLVVFHWCWDDDDAKTWTWTDDDPPDDDDTDIDIDHPPDDPPPDPDDDDDDDPDVQSSLVSNVVSVHDDPDHDDDPPPVD

Nearest PDB structures (foldseek):
  2zw7-ass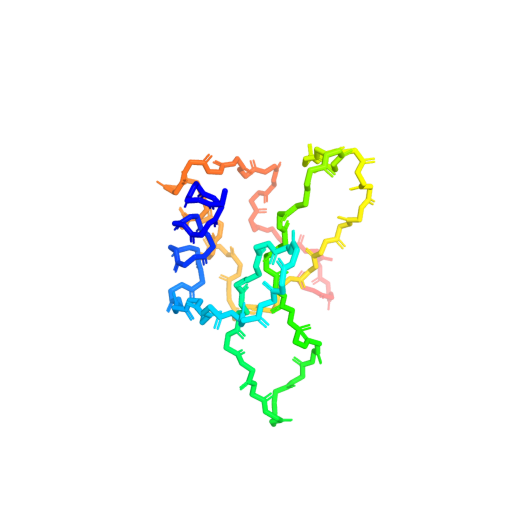embly1_B  TM=6.415E-01  e=1.996E+00  Streptomyces verticillus
  4uoi-assembly4_F  TM=3.393E-01  e=6.275E+00  Hepatitis C virus (isolate H77)
  3l0x-assembly1_A  TM=2.182E-01  e=4.565E+00  Sacchar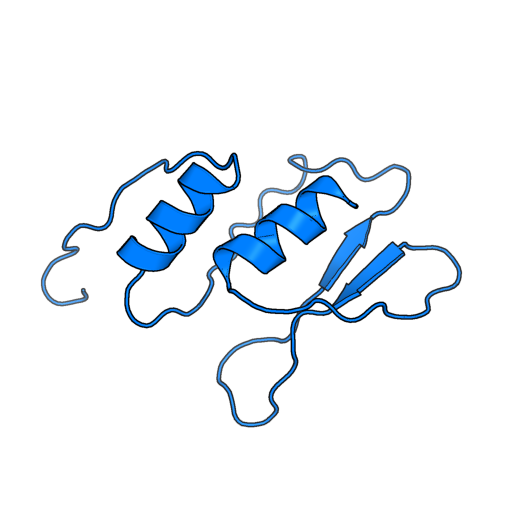omyces cerevisiae